Protein AF-A0A942SJ78-F1 (afdb_monomer)

Sequence (83 aa):
MYVFVIIQIHYIVVDVNSRVLQKGEFNLRGRRKEQVAYEFWEKIKRNSPLNVTLEKVICEKEDITDMVKEIEKRKETDHNFPF

Secondary structure (DSSP, 8-state):
---EEEEEEEEEETTTTEEEEEEEEEE-TTS-HHHHHHHHHHHHHHH-SS-EEEEEEEETTEE-HHHHHHHHHHHHHHT----

Structure (mmCIF, N/CA/C/O backbone):
data_AF-A0A942SJ78-F1
#
_entry.id   AF-A0A942SJ78-F1
#
loop_
_atom_site.group_PDB
_atom_site.id
_atom_site.type_symbol
_atom_site.label_atom_id
_atom_site.label_alt_id
_atom_site.label_comp_id
_atom_site.label_asym_id
_atom_site.label_entity_id
_atom_site.label_seq_id
_atom_site.pdbx_PDB_ins_code
_atom_site.Cartn_x
_atom_site.Cartn_y
_atom_site.Cartn_z
_atom_site.occupancy
_atom_site.B_iso_or_equiv
_atom_site.auth_seq_id
_atom_site.auth_comp_id
_atom_site.auth_asym_id
_atom_site.auth_atom_id
_atom_site.pdbx_PDB_model_num
ATOM 1 N N . MET A 1 1 ? -21.039 -5.584 13.257 1.00 58.66 1 MET A N 1
ATOM 2 C CA . MET A 1 1 ? -21.173 -4.569 12.191 1.00 58.66 1 MET A CA 1
ATOM 3 C C . MET A 1 1 ? -19.907 -4.627 11.352 1.00 58.66 1 MET A C 1
ATOM 5 O O . MET A 1 1 ? -18.829 -4.559 11.929 1.00 58.66 1 MET A O 1
ATOM 9 N N . TYR A 1 2 ? -20.008 -4.878 10.048 1.00 65.88 2 TYR A N 1
ATOM 10 C CA . TYR A 1 2 ? -18.838 -4.900 9.167 1.00 65.88 2 TYR A CA 1
ATOM 11 C C . TYR A 1 2 ? -18.584 -3.487 8.652 1.00 65.88 2 TYR A C 1
ATOM 13 O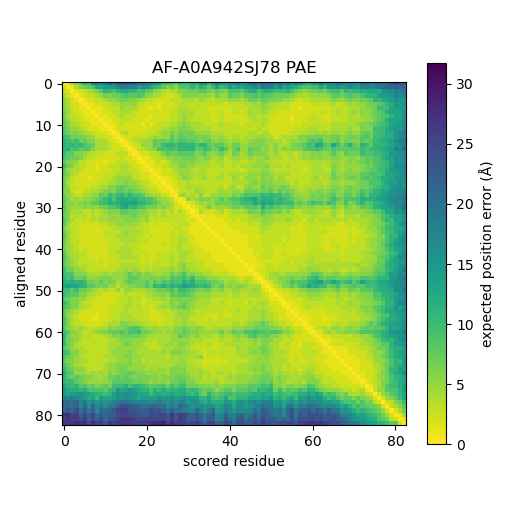 O . TYR A 1 2 ? -19.510 -2.853 8.154 1.00 65.88 2 TYR A O 1
ATOM 21 N N . VAL A 1 3 ? -17.353 -2.999 8.798 1.00 78.75 3 VAL A N 1
ATOM 22 C CA . VAL A 1 3 ? -16.944 -1.698 8.263 1.00 78.75 3 VAL A CA 1
ATOM 23 C C . VAL A 1 3 ? -16.239 -1.956 6.941 1.00 78.75 3 VAL A C 1
ATOM 25 O O . VAL A 1 3 ? -15.206 -2.631 6.905 1.00 78.75 3 VAL A O 1
ATOM 28 N N . PHE A 1 4 ? -16.838 -1.471 5.862 1.00 83.94 4 PHE A N 1
ATOM 29 C CA . PHE A 1 4 ? -16.244 -1.491 4.534 1.00 83.94 4 PHE A CA 1
ATOM 30 C C . PHE A 1 4 ? -15.550 -0.160 4.312 1.00 83.94 4 PHE A C 1
ATOM 32 O O . PHE A 1 4 ? -16.133 0.885 4.578 1.00 83.94 4 PHE A O 1
ATOM 39 N N . VAL A 1 5 ? -14.311 -0.217 3.841 1.00 88.12 5 VAL A N 1
ATOM 40 C CA . VAL A 1 5 ? -13.518 0.963 3.526 1.00 88.12 5 VAL A CA 1
ATOM 41 C C . VAL A 1 5 ? -13.072 0.912 2.083 1.00 88.12 5 VAL A C 1
ATOM 43 O O . VAL A 1 5 ? -12.727 -0.141 1.542 1.00 88.12 5 VAL A O 1
ATOM 46 N N . ILE A 1 6 ? -13.062 2.079 1.460 1.00 91.31 6 ILE A N 1
ATOM 47 C CA . ILE A 1 6 ? -12.549 2.249 0.111 1.00 91.31 6 ILE A CA 1
ATOM 48 C C . ILE A 1 6 ? -11.102 2.705 0.213 1.00 91.31 6 ILE A C 1
ATOM 50 O O . ILE A 1 6 ? -10.827 3.776 0.756 1.00 91.31 6 ILE A O 1
ATOM 54 N N . ILE A 1 7 ? -10.201 1.920 -0.368 1.00 92.06 7 ILE A N 1
ATOM 55 C CA . ILE A 1 7 ? -8.770 2.199 -0.417 1.00 92.06 7 ILE A CA 1
ATOM 56 C C . ILE A 1 7 ? -8.398 2.531 -1.858 1.00 92.06 7 ILE A C 1
ATOM 58 O O . ILE A 1 7 ? -8.727 1.794 -2.788 1.00 92.06 7 ILE A O 1
ATOM 62 N N . GLN A 1 8 ? -7.721 3.656 -2.040 1.00 93.69 8 GLN A N 1
ATOM 63 C CA . GLN A 1 8 ? -7.216 4.144 -3.314 1.00 93.69 8 GLN A CA 1
ATOM 64 C C . GLN A 1 8 ? -5.700 4.234 -3.214 1.00 93.69 8 GLN A C 1
ATOM 66 O O . GLN A 1 8 ? -5.170 4.926 -2.345 1.00 93.69 8 GLN A O 1
ATOM 71 N N . ILE A 1 9 ? -5.008 3.526 -4.096 1.00 92.75 9 ILE A N 1
ATOM 72 C CA . ILE A 1 9 ? -3.555 3.527 -4.183 1.00 92.75 9 ILE A 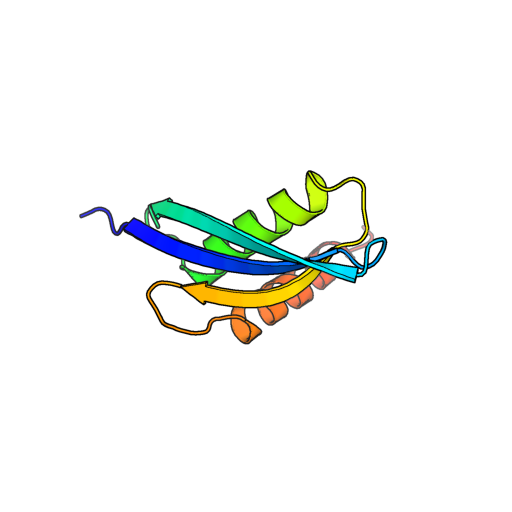CA 1
ATOM 73 C C . ILE A 1 9 ? -3.166 4.189 -5.495 1.00 92.75 9 ILE A C 1
ATOM 75 O O . ILE A 1 9 ? -3.542 3.730 -6.574 1.00 92.75 9 ILE A O 1
ATOM 79 N N . HIS A 1 10 ? -2.400 5.263 -5.379 1.00 93.31 10 HIS A N 1
ATOM 80 C CA . HIS A 1 10 ? -1.729 5.926 -6.479 1.00 93.31 10 HIS A CA 1
ATOM 81 C C . HIS A 1 10 ? -0.280 5.455 -6.487 1.00 93.31 10 HIS A C 1
ATOM 83 O O . HIS A 1 10 ? 0.438 5.612 -5.494 1.00 93.31 10 HIS A O 1
ATOM 89 N N . TYR A 1 11 ? 0.152 4.869 -7.595 1.00 92.00 11 TYR A N 1
ATOM 90 C CA . 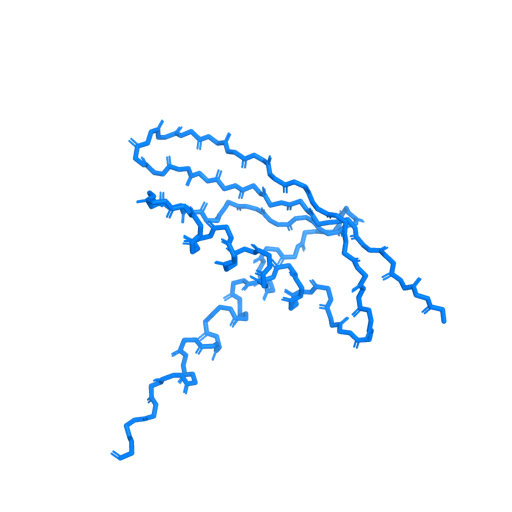TYR A 1 11 ? 1.528 4.431 -7.770 1.00 92.00 11 TYR A CA 1
ATOM 91 C C . TYR A 1 11 ? 2.039 4.774 -9.158 1.00 92.00 11 TYR A C 1
ATOM 93 O O . TYR A 1 11 ? 1.275 4.903 -10.113 1.00 92.00 11 TYR A O 1
ATOM 101 N N . ILE A 1 12 ? 3.352 4.925 -9.260 1.00 91.50 12 ILE A N 1
ATOM 102 C CA . ILE A 1 12 ? 4.036 5.180 -10.521 1.00 91.50 12 ILE A CA 1
ATOM 103 C C . ILE A 1 12 ? 4.742 3.899 -10.929 1.00 91.50 12 ILE A C 1
ATOM 105 O O . ILE A 1 12 ? 5.503 3.329 -10.147 1.00 91.50 12 ILE A O 1
ATOM 109 N N . VAL A 1 13 ? 4.511 3.456 -12.156 1.00 90.50 13 VAL A N 1
ATOM 110 C CA . VAL A 1 13 ? 5.326 2.419 -12.783 1.00 90.50 13 VAL A CA 1
ATOM 111 C C . VAL A 1 13 ? 6.574 3.107 -13.317 1.00 90.50 13 VAL A C 1
ATOM 113 O O . VAL A 1 13 ? 6.490 3.861 -14.285 1.00 90.50 13 VAL A O 1
ATOM 116 N N . VAL A 1 14 ? 7.714 2.885 -12.663 1.00 87.00 14 VAL A N 1
ATOM 117 C CA . VAL A 1 14 ? 8.976 3.594 -12.940 1.00 87.00 14 VAL A CA 1
ATOM 118 C C . VAL A 1 14 ? 9.437 3.349 -14.374 1.00 87.00 14 VAL A C 1
ATOM 120 O O . VAL A 1 14 ? 9.872 4.275 -15.049 1.00 87.00 14 VAL A O 1
ATOM 123 N N . ASP A 1 15 ? 9.265 2.119 -14.849 1.00 85.12 15 ASP A N 1
ATOM 124 C CA . ASP A 1 15 ? 9.744 1.661 -16.155 1.00 85.12 15 ASP A CA 1
ATOM 125 C C . ASP A 1 15 ? 9.110 2.422 -17.334 1.00 85.12 15 ASP A C 1
ATOM 127 O O . ASP A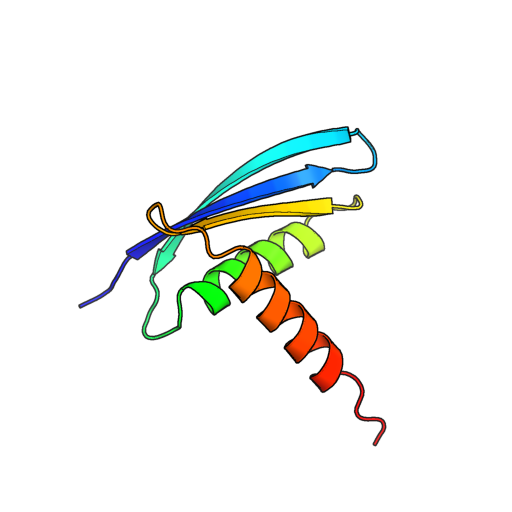 1 15 ? 9.779 2.790 -18.294 1.00 85.12 15 ASP A O 1
ATOM 131 N N . VAL A 1 16 ? 7.816 2.734 -17.221 1.00 87.50 16 VAL A N 1
ATOM 132 C CA . VAL A 1 16 ? 7.038 3.451 -18.249 1.00 87.50 16 VAL A CA 1
ATOM 133 C C . VAL A 1 16 ? 6.649 4.868 -17.817 1.00 87.50 16 VAL A C 1
ATOM 135 O O . VAL A 1 16 ? 5.848 5.520 -18.484 1.00 87.50 16 VAL A O 1
ATOM 138 N N . ASN A 1 17 ? 7.173 5.328 -16.674 1.00 85.06 17 ASN A N 1
ATOM 139 C CA . ASN A 1 17 ? 6.839 6.589 -16.005 1.00 85.06 17 ASN A CA 1
ATOM 140 C C . ASN A 1 17 ? 5.327 6.902 -15.982 1.00 85.06 17 ASN A C 1
ATOM 142 O O . ASN A 1 17 ? 4.898 8.043 -16.169 1.00 85.06 17 ASN A O 1
ATOM 146 N N . SER A 1 18 ? 4.503 5.869 -15.797 1.00 88.81 18 SER A N 1
ATOM 147 C CA . SER A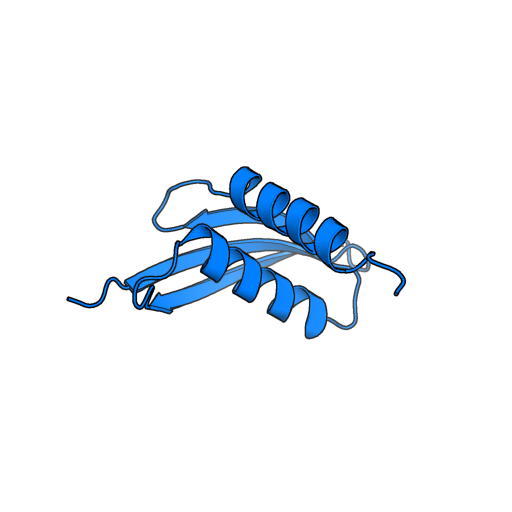 1 18 ? 3.047 5.975 -15.890 1.00 88.81 18 SER A CA 1
ATOM 148 C C . SER A 1 18 ? 2.424 5.949 -14.505 1.00 88.81 18 SER A C 1
ATOM 150 O O . SER A 1 18 ? 2.765 5.105 -13.675 1.00 88.81 18 SER A O 1
ATOM 152 N N . ARG A 1 19 ? 1.503 6.880 -14.249 1.00 91.12 19 ARG A N 1
ATOM 153 C CA . ARG A 1 19 ? 0.771 6.969 -12.983 1.00 91.12 19 ARG A CA 1
ATOM 154 C C . ARG A 1 19 ? -0.489 6.130 -13.069 1.00 91.12 19 ARG A C 1
ATOM 156 O O . ARG A 1 19 ? -1.343 6.369 -13.919 1.00 91.12 19 ARG A O 1
ATOM 163 N N . VAL A 1 20 ? -0.618 5.180 -12.157 1.00 90.94 20 VAL A N 1
ATOM 164 C CA . VAL A 1 20 ? -1.752 4.269 -12.079 1.00 90.94 20 VAL A CA 1
ATOM 165 C C . VAL A 1 20 ? -2.495 4.507 -10.773 1.00 90.94 20 VAL A C 1
ATOM 167 O O . VAL A 1 20 ? -1.901 4.638 -9.703 1.00 90.94 20 VAL A O 1
ATOM 170 N N . LEU A 1 21 ? -3.821 4.561 -10.877 1.00 91.44 21 LEU A N 1
ATOM 171 C CA . LEU A 1 21 ? -4.729 4.600 -9.741 1.00 91.44 21 LEU A CA 1
ATOM 172 C C . LEU A 1 21 ? -5.459 3.268 -9.651 1.00 91.44 21 LEU A C 1
ATOM 174 O O . LEU A 1 21 ? -6.160 2.873 -10.582 1.00 91.44 21 LEU A O 1
ATOM 178 N N . GLN A 1 22 ? -5.348 2.613 -8.501 1.00 90.69 22 GLN A N 1
ATOM 179 C CA . GLN A 1 22 ? -6.087 1.397 -8.216 1.00 90.69 22 GLN A CA 1
ATOM 180 C C . GLN A 1 22 ? -6.958 1.586 -6.982 1.00 90.69 22 GLN A C 1
ATOM 182 O O . GLN A 1 22 ? -6.488 1.964 -5.911 1.00 90.69 22 GLN A O 1
ATOM 187 N N . LYS A 1 23 ? -8.252 1.319 -7.142 1.00 92.12 23 LYS A N 1
ATOM 188 C CA . LYS A 1 23 ? -9.252 1.431 -6.084 1.00 92.12 23 LYS A CA 1
ATOM 189 C C . LYS A 1 23 ? -9.788 0.046 -5.751 1.00 92.12 23 LYS A C 1
ATOM 191 O O . LYS A 1 23 ? -10.138 -0.710 -6.653 1.00 92.12 23 LYS A O 1
ATOM 196 N N . GLY A 1 24 ? -9.877 -0.260 -4.464 1.00 88.69 24 GLY A N 1
ATOM 197 C CA . GLY A 1 24 ? -10.497 -1.478 -3.960 1.00 88.69 24 GLY A CA 1
ATOM 198 C C . GLY A 1 24 ? -11.381 -1.179 -2.757 1.00 88.69 24 GLY A C 1
ATOM 199 O O . GLY A 1 24 ? -11.099 -0.273 -1.973 1.00 88.69 24 GLY A O 1
ATOM 200 N N . GLU A 1 25 ? -12.467 -1.930 -2.628 1.00 90.75 25 GLU A N 1
ATOM 201 C CA . GLU A 1 25 ? -13.300 -1.925 -1.431 1.00 90.75 25 GLU A CA 1
ATOM 202 C C . GLU A 1 25 ? -12.924 -3.129 -0.571 1.00 90.75 25 GLU A C 1
ATOM 204 O O . GLU A 1 25 ? -12.886 -4.264 -1.050 1.00 90.75 25 GLU A O 1
ATOM 209 N N . PHE A 1 26 ? -12.619 -2.877 0.697 1.00 89.12 26 PHE A N 1
ATOM 210 C CA . PHE A 1 26 ? -12.161 -3.899 1.620 1.00 89.12 26 PHE A CA 1
ATOM 211 C C . PHE A 1 26 ? -12.964 -3.856 2.908 1.00 89.12 26 PHE A C 1
ATOM 213 O O . PHE A 1 26 ? -13.222 -2.803 3.481 1.00 89.12 26 PHE A O 1
ATOM 220 N N . ASN A 1 27 ? -13.325 -5.033 3.401 1.00 87.25 27 ASN A N 1
ATOM 221 C CA . ASN A 1 27 ? -13.929 -5.163 4.716 1.00 87.25 27 ASN A CA 1
ATOM 222 C C . ASN A 1 27 ? -12.818 -5.221 5.764 1.00 87.25 27 ASN A C 1
ATOM 224 O O . ASN A 1 27 ? -11.980 -6.124 5.723 1.00 87.25 27 ASN A O 1
ATOM 228 N N . LEU A 1 28 ? -12.838 -4.291 6.718 1.00 82.69 28 LEU A N 1
ATOM 229 C CA . LEU A 1 28 ? -11.827 -4.227 7.765 1.00 82.69 28 LEU A CA 1
ATOM 230 C C . LEU A 1 28 ? -11.835 -5.476 8.651 1.00 82.69 28 LEU A C 1
ATOM 232 O O . LEU A 1 28 ? -10.784 -5.826 9.159 1.00 82.69 28 LEU A O 1
ATOM 236 N N . ARG A 1 29 ? -12.958 -6.195 8.821 1.00 81.75 29 ARG A N 1
ATOM 237 C CA . ARG A 1 29 ? -13.062 -7.428 9.647 1.00 81.75 29 ARG A CA 1
ATOM 238 C C . ARG A 1 29 ? -12.316 -7.355 11.004 1.00 81.75 29 ARG A C 1
ATOM 240 O O . ARG A 1 29 ? -11.780 -8.356 11.467 1.00 81.75 29 ARG A O 1
ATOM 247 N N . GLY A 1 30 ? -12.259 -6.176 11.633 1.00 78.94 30 GLY A N 1
ATOM 248 C CA . GLY A 1 30 ? -11.522 -5.938 12.887 1.00 78.94 30 GLY A CA 1
ATOM 249 C C . GLY A 1 30 ? -10.020 -5.630 12.740 1.00 78.94 30 GLY A C 1
ATOM 250 O O . GLY A 1 30 ? -9.347 -5.410 13.741 1.00 78.94 30 GLY A O 1
ATOM 251 N N . ARG A 1 31 ? -9.486 -5.586 11.516 1.00 83.69 31 ARG A N 1
ATOM 252 C CA . ARG A 1 31 ? -8.137 -5.110 11.175 1.00 83.69 31 ARG A CA 1
ATOM 253 C C . ARG A 1 31 ? -8.105 -3.592 11.021 1.00 83.69 31 ARG A C 1
ATOM 255 O O . ARG A 1 31 ? -9.120 -2.949 10.752 1.00 83.69 31 ARG A O 1
ATOM 262 N N . ARG A 1 32 ? -6.907 -3.020 11.154 1.00 86.88 32 ARG A N 1
ATOM 263 C CA . ARG A 1 32 ? -6.674 -1.591 10.915 1.00 86.88 32 ARG A CA 1
ATOM 264 C C . ARG A 1 32 ? -6.671 -1.287 9.421 1.00 86.88 32 ARG A C 1
ATOM 266 O O . ARG A 1 32 ? -6.126 -2.054 8.628 1.00 86.88 32 ARG A O 1
ATOM 273 N N . LYS A 1 33 ? -7.222 -0.130 9.054 1.00 88.00 33 LYS A N 1
ATOM 274 C CA . LYS A 1 33 ? -7.274 0.353 7.666 1.00 88.00 33 LYS A CA 1
ATOM 275 C C . LYS A 1 33 ? -5.897 0.443 7.007 1.00 88.00 33 LYS A C 1
ATOM 277 O O . LYS A 1 33 ? -5.755 0.083 5.845 1.00 88.00 33 LYS A O 1
ATOM 282 N N . GLU A 1 34 ? -4.881 0.811 7.779 1.00 88.94 34 GLU A N 1
ATOM 283 C CA . GLU A 1 34 ? -3.490 0.927 7.333 1.00 88.94 34 GLU A CA 1
ATOM 284 C C . GLU A 1 34 ? -2.890 -0.432 6.951 1.00 88.94 34 GLU A C 1
ATOM 286 O O . GLU A 1 34 ? -2.213 -0.552 5.936 1.00 88.94 34 GLU A O 1
ATOM 291 N N . GLN A 1 35 ? -3.195 -1.482 7.723 1.00 88.38 35 GLN A N 1
ATOM 292 C CA . GLN A 1 35 ? -2.726 -2.839 7.432 1.00 88.38 35 GLN A CA 1
ATOM 293 C C . GLN A 1 35 ? -3.348 -3.378 6.149 1.00 88.38 35 GLN A C 1
ATOM 295 O O . GLN A 1 35 ? -2.641 -3.928 5.312 1.00 88.38 35 GLN A O 1
ATOM 300 N N . VAL A 1 36 ? -4.659 -3.190 5.975 1.00 90.19 36 VAL A N 1
ATOM 301 C CA . VAL A 1 36 ? -5.364 -3.635 4.766 1.00 90.19 36 VAL A CA 1
ATOM 302 C C . VAL A 1 36 ? -4.866 -2.869 3.537 1.00 90.19 36 VAL A C 1
ATOM 304 O O . VAL A 1 36 ? -4.666 -3.466 2.480 1.00 90.19 36 VAL A O 1
ATOM 307 N N . ALA A 1 37 ? -4.608 -1.567 3.678 1.00 90.56 37 ALA A N 1
ATOM 308 C CA . ALA A 1 37 ? -4.036 -0.753 2.612 1.00 90.56 37 ALA A CA 1
ATOM 309 C C . ALA A 1 37 ? -2.616 -1.197 2.238 1.00 90.56 37 ALA A C 1
ATOM 311 O O . ALA A 1 37 ? -2.302 -1.305 1.054 1.00 90.56 37 ALA A O 1
ATOM 312 N N . TYR A 1 38 ? -1.787 -1.523 3.232 1.00 90.56 38 TYR A N 1
ATOM 313 C CA . TYR A 1 38 ? -0.468 -2.101 3.007 1.00 90.56 38 TYR A CA 1
ATOM 314 C C . TYR A 1 38 ? -0.545 -3.473 2.321 1.00 90.56 38 TYR A C 1
ATOM 316 O O . TYR A 1 38 ? 0.151 -3.695 1.339 1.00 90.56 38 TYR A O 1
ATOM 324 N N . GLU A 1 39 ? -1.420 -4.382 2.767 1.00 89.62 39 GLU A N 1
ATOM 325 C CA . GLU A 1 39 ? -1.622 -5.684 2.109 1.00 89.62 39 GLU A CA 1
ATOM 326 C C . GLU A 1 39 ? -2.065 -5.515 0.648 1.00 89.62 39 GLU A C 1
ATOM 328 O O . GLU A 1 39 ? -1.641 -6.267 -0.231 1.00 89.62 39 GLU A O 1
ATOM 333 N N . PHE A 1 40 ? -2.912 -4.520 0.373 1.00 90.44 40 PHE A N 1
ATOM 334 C CA . PHE A 1 40 ? -3.314 -4.192 -0.988 1.00 90.44 40 PHE A CA 1
ATOM 335 C C . PHE A 1 40 ? -2.124 -3.690 -1.813 1.00 90.44 40 PHE A C 1
ATOM 337 O O . PHE A 1 40 ? -1.909 -4.185 -2.918 1.00 90.44 40 PHE A O 1
ATOM 344 N N . TRP A 1 41 ? -1.301 -2.796 -1.259 1.00 90.62 41 TRP A N 1
ATOM 345 C CA . TRP A 1 41 ? -0.080 -2.322 -1.910 1.00 90.62 41 TRP A CA 1
ATOM 346 C C . TRP A 1 41 ? 0.926 -3.446 -2.184 1.00 90.62 41 TRP A C 1
ATOM 348 O O . TRP A 1 41 ? 1.446 -3.565 -3.293 1.00 90.62 41 TRP A O 1
ATOM 358 N N . GLU A 1 42 ? 1.151 -4.321 -1.207 1.00 90.06 42 GLU A N 1
ATOM 359 C CA . GLU A 1 42 ? 2.053 -5.465 -1.325 1.00 90.06 42 GLU A CA 1
ATOM 360 C C . GLU A 1 42 ? 1.598 -6.415 -2.443 1.00 90.06 42 GLU A C 1
ATOM 362 O O . GLU A 1 42 ? 2.415 -6.886 -3.234 1.00 90.06 42 GLU A O 1
ATOM 367 N N . LYS A 1 43 ? 0.284 -6.646 -2.581 1.00 89.94 43 LYS A N 1
ATOM 368 C CA . LYS A 1 43 ? -0.273 -7.424 -3.698 1.00 89.94 43 LYS A CA 1
ATOM 369 C C . LYS A 1 43 ? -0.022 -6.765 -5.050 1.00 89.94 43 LYS A C 1
ATOM 371 O O . LYS A 1 43 ? 0.311 -7.472 -5.995 1.00 89.94 43 LYS A O 1
ATOM 376 N N . ILE A 1 44 ? -0.165 -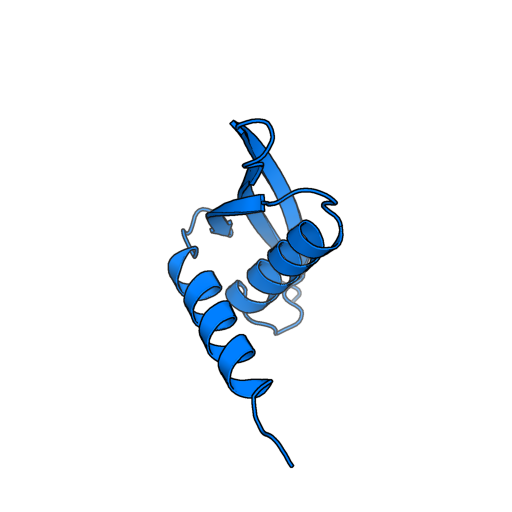5.443 -5.153 1.00 89.12 44 ILE A N 1
ATOM 377 C CA . ILE A 1 44 ? 0.103 -4.703 -6.396 1.00 89.12 44 ILE A CA 1
ATOM 378 C C . ILE A 1 44 ? 1.578 -4.823 -6.775 1.00 89.12 44 ILE A C 1
ATOM 380 O O . ILE A 1 44 ? 1.876 -5.169 -7.917 1.00 89.12 44 ILE A O 1
ATOM 384 N N . LYS A 1 45 ? 2.487 -4.606 -5.813 1.00 87.94 45 LYS A N 1
ATOM 385 C CA . LYS A 1 45 ? 3.933 -4.811 -5.983 1.00 87.94 45 LYS A CA 1
ATOM 386 C C . LYS A 1 45 ? 4.248 -6.231 -6.461 1.00 87.94 45 LYS A C 1
ATOM 388 O O . LYS A 1 45 ? 4.960 -6.387 -7.439 1.00 87.94 45 LYS A O 1
ATOM 393 N N . ARG A 1 46 ? 3.682 -7.262 -5.818 1.00 87.06 46 ARG A N 1
ATOM 394 C CA . ARG A 1 46 ? 3.922 -8.674 -6.179 1.00 87.06 46 ARG A CA 1
ATOM 395 C C . ARG A 1 46 ? 3.339 -9.073 -7.535 1.00 87.06 46 ARG A C 1
ATOM 397 O O . ARG A 1 46 ? 3.901 -9.934 -8.199 1.00 87.06 46 ARG A O 1
ATOM 404 N N . ASN A 1 47 ? 2.195 -8.508 -7.916 1.00 86.12 47 ASN A N 1
ATOM 405 C CA . ASN A 1 47 ? 1.533 -8.828 -9.181 1.00 86.12 47 ASN A CA 1
ATOM 406 C C . ASN A 1 47 ? 2.097 -8.022 -10.359 1.00 86.12 47 ASN A C 1
ATOM 408 O O . ASN A 1 47 ? 1.879 -8.384 -11.513 1.00 86.12 47 ASN A O 1
ATOM 412 N N . SER A 1 48 ? 2.793 -6.919 -10.081 1.00 80.75 48 SER A N 1
ATOM 413 C CA . SER A 1 48 ? 3.422 -6.098 -11.108 1.00 80.75 48 SER A CA 1
ATOM 414 C C . SER A 1 48 ? 4.780 -6.695 -11.484 1.00 80.75 48 SER A C 1
ATOM 416 O O . SER A 1 48 ? 5.647 -6.805 -10.623 1.00 80.75 48 SER A O 1
ATOM 418 N N . PRO A 1 49 ? 5.017 -7.036 -12.763 1.00 80.38 49 PRO A N 1
ATOM 419 C CA . PRO A 1 49 ? 6.334 -7.485 -13.221 1.00 80.38 49 PRO A CA 1
ATOM 420 C C . PRO A 1 49 ? 7.361 -6.341 -13.305 1.00 80.38 49 PRO A C 1
ATOM 422 O O . PRO A 1 49 ? 8.530 -6.584 -13.585 1.00 80.38 49 PRO A O 1
ATOM 425 N N . LEU A 1 50 ? 6.924 -5.095 -13.098 1.00 83.25 50 LEU A N 1
ATOM 426 C CA . LEU A 1 50 ? 7.716 -3.874 -13.229 1.00 83.25 50 LEU A CA 1
ATOM 427 C C . LEU A 1 50 ? 7.915 -3.203 -11.870 1.00 83.25 50 LEU A C 1
ATOM 429 O O . LEU A 1 50 ? 7.101 -3.361 -10.958 1.00 83.25 50 LEU A O 1
ATOM 433 N N . ASN A 1 51 ? 8.958 -2.377 -11.769 1.00 86.19 51 ASN A N 1
ATOM 434 C CA . ASN A 1 51 ? 9.193 -1.555 -10.587 1.00 86.19 51 ASN A CA 1
ATOM 435 C C . ASN A 1 51 ? 8.071 -0.524 -10.413 1.00 86.19 51 ASN A C 1
ATOM 437 O O . ASN A 1 51 ? 7.892 0.373 -11.243 1.00 86.19 51 ASN A O 1
ATOM 441 N N . VAL A 1 52 ? 7.338 -0.649 -9.306 1.00 89.69 52 VAL A N 1
ATOM 442 C CA . VAL A 1 52 ? 6.262 0.266 -8.916 1.00 89.69 52 VAL A CA 1
ATOM 443 C C . VAL A 1 52 ? 6.615 1.004 -7.628 1.00 89.69 52 VAL A C 1
ATOM 445 O O . VAL A 1 52 ? 7.018 0.404 -6.630 1.00 89.69 52 VAL A O 1
ATOM 448 N N . THR A 1 53 ? 6.422 2.320 -7.641 1.00 89.62 53 THR A N 1
ATOM 449 C CA . THR A 1 53 ? 6.701 3.212 -6.511 1.00 89.62 53 THR A CA 1
ATOM 450 C C . THR A 1 53 ? 5.400 3.777 -5.964 1.00 89.62 53 THR A C 1
ATOM 452 O O . THR A 1 53 ? 4.584 4.308 -6.718 1.00 89.62 53 THR A O 1
ATOM 455 N N . LEU A 1 54 ? 5.213 3.682 -4.646 1.00 89.19 54 LEU A N 1
ATOM 456 C CA . LEU A 1 54 ? 4.040 4.220 -3.961 1.00 89.19 54 LEU A CA 1
ATOM 457 C C . LEU A 1 54 ? 4.085 5.749 -3.980 1.00 89.19 54 LEU A C 1
ATOM 459 O O . LEU A 1 54 ? 5.007 6.341 -3.417 1.00 89.19 54 LEU A O 1
ATOM 463 N N . GLU A 1 55 ? 3.081 6.383 -4.579 1.00 91.00 55 GLU A N 1
ATOM 464 C CA . GLU A 1 55 ? 2.950 7.841 -4.576 1.00 91.00 55 GLU A CA 1
ATOM 465 C C . GLU A 1 55 ? 2.042 8.286 -3.426 1.00 91.00 55 GLU A C 1
ATOM 467 O O . GLU A 1 55 ? 2.440 9.115 -2.607 1.00 91.00 55 GLU A O 1
ATOM 472 N N . LYS A 1 56 ? 0.838 7.704 -3.334 1.00 92.38 56 LYS A N 1
ATOM 473 C CA . LYS A 1 56 ? -0.179 8.126 -2.365 1.00 92.38 56 LYS A CA 1
ATOM 474 C C . LYS A 1 56 ? -1.162 7.014 -2.021 1.00 92.38 56 LYS A C 1
ATOM 476 O O . LYS A 1 56 ? -1.552 6.239 -2.892 1.00 92.38 56 LYS A O 1
ATOM 481 N N . VAL A 1 57 ? -1.616 6.973 -0.771 1.00 92.94 57 VAL A N 1
ATOM 482 C CA . VAL A 1 57 ? -2.654 6.048 -0.304 1.00 92.94 57 VAL A CA 1
ATOM 483 C C . VAL A 1 57 ? -3.755 6.812 0.412 1.00 92.94 57 VAL A C 1
ATOM 485 O O . VAL A 1 57 ? -3.533 7.420 1.456 1.00 92.94 57 VAL A O 1
ATOM 488 N N . ILE A 1 58 ? -4.963 6.735 -0.139 1.00 92.44 58 ILE A N 1
ATOM 489 C CA . ILE A 1 58 ? -6.149 7.396 0.400 1.00 92.44 58 ILE A CA 1
ATOM 490 C C . ILE A 1 58 ? -7.146 6.326 0.834 1.00 92.44 58 ILE A C 1
ATOM 492 O O . ILE A 1 58 ? -7.573 5.499 0.031 1.00 92.44 58 ILE A O 1
ATOM 496 N N . CYS A 1 59 ? -7.552 6.359 2.096 1.00 90.19 59 CYS A N 1
ATOM 497 C CA . CYS A 1 59 ? -8.565 5.479 2.660 1.00 90.19 59 CYS A CA 1
ATOM 498 C C . CYS A 1 59 ? -9.747 6.313 3.151 1.00 90.19 59 CYS A C 1
ATOM 500 O O . CYS A 1 59 ? -9.576 7.160 4.017 1.00 90.19 59 CYS A O 1
ATOM 502 N N . GLU A 1 60 ? -10.935 6.119 2.574 1.00 86.38 60 GLU A N 1
ATOM 503 C CA . GLU A 1 60 ? -12.151 6.878 2.933 1.00 86.38 60 GLU A CA 1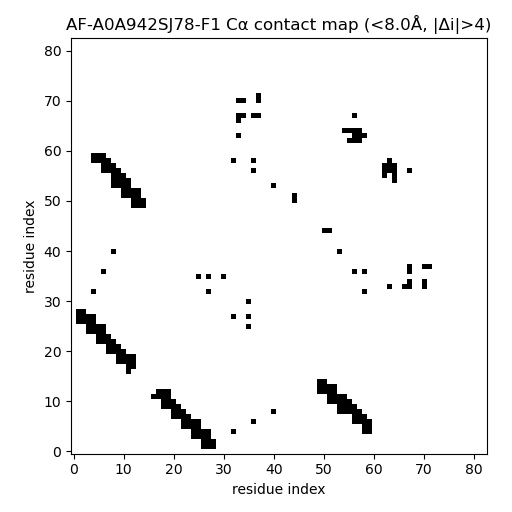
ATOM 504 C C . GLU A 1 60 ? -11.964 8.411 3.001 1.00 86.38 60 GLU A C 1
ATOM 506 O O . GLU A 1 60 ? -12.552 9.087 3.839 1.00 86.38 60 GLU A O 1
ATOM 511 N N . LYS A 1 61 ? -11.181 8.974 2.067 1.00 83.81 61 LYS A N 1
ATOM 512 C CA . LYS A 1 61 ? -10.788 10.403 1.991 1.00 83.81 61 LYS A CA 1
ATOM 513 C C . LYS A 1 61 ? -9.719 10.848 2.998 1.00 83.81 61 LYS A C 1
ATOM 515 O O . LYS A 1 61 ? -9.349 12.017 2.986 1.00 83.81 61 LYS A O 1
ATOM 520 N N . GLU A 1 62 ? -9.188 9.943 3.808 1.00 88.56 62 GLU A N 1
ATOM 521 C CA . G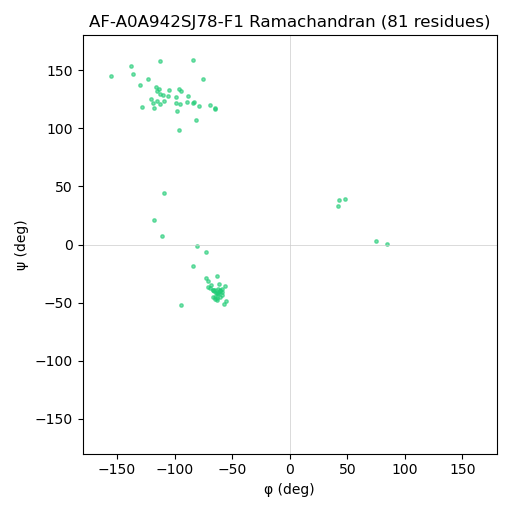LU A 1 62 ? -8.046 10.194 4.683 1.00 88.56 62 GLU A CA 1
ATOM 522 C C . GLU A 1 62 ? -6.750 9.737 4.008 1.00 88.56 62 GLU A C 1
ATOM 524 O O . GLU A 1 62 ? -6.690 8.644 3.442 1.00 88.56 62 GLU A O 1
ATOM 529 N N . ASP A 1 63 ? -5.710 10.570 4.045 1.00 90.50 63 ASP A N 1
ATOM 530 C CA . ASP A 1 63 ? -4.385 10.161 3.583 1.00 90.50 63 ASP A CA 1
ATOM 531 C C . ASP A 1 63 ? -3.707 9.319 4.664 1.00 90.50 63 ASP A C 1
ATOM 533 O O . ASP A 1 63 ? -3.490 9.781 5.782 1.00 90.50 63 ASP A O 1
ATOM 537 N N . ILE A 1 64 ? -3.392 8.073 4.324 1.00 91.25 64 ILE A N 1
ATOM 538 C CA . ILE A 1 64 ? -2.711 7.123 5.212 1.00 91.25 64 ILE A CA 1
ATOM 539 C C . ILE A 1 64 ? -1.362 6.698 4.624 1.00 91.25 64 ILE A C 1
ATOM 541 O O . ILE A 1 64 ? -0.836 5.637 4.957 1.00 91.25 64 ILE A O 1
ATOM 545 N N . THR A 1 65 ? -0.810 7.502 3.710 1.00 91.44 65 THR A N 1
ATOM 546 C CA . THR A 1 65 ? 0.415 7.170 2.975 1.00 91.44 65 THR A CA 1
ATOM 547 C C . THR A 1 65 ? 1.582 6.942 3.929 1.00 91.44 65 THR A C 1
ATOM 549 O O . THR A 1 65 ? 2.327 5.977 3.769 1.00 91.44 65 THR A O 1
ATOM 552 N N . ASP A 1 66 ? 1.718 7.807 4.935 1.00 88.94 66 ASP A N 1
ATOM 553 C CA . ASP A 1 66 ? 2.789 7.723 5.928 1.00 88.94 66 ASP A CA 1
ATOM 554 C C . ASP A 1 66 ? 2.663 6.450 6.775 1.00 88.94 66 ASP A C 1
ATOM 556 O O . ASP A 1 66 ? 3.598 5.657 6.853 1.00 88.94 66 ASP A O 1
ATOM 560 N N . MET A 1 67 ? 1.451 6.159 7.256 1.00 89.25 67 MET A N 1
ATOM 561 C CA . MET A 1 67 ? 1.155 4.963 8.050 1.00 89.25 67 MET A CA 1
ATOM 562 C C . MET A 1 67 ? 1.481 3.664 7.292 1.00 89.25 67 MET A C 1
ATOM 564 O O . MET A 1 67 ? 2.037 2.718 7.849 1.00 89.25 67 MET A O 1
ATOM 568 N N . VAL A 1 68 ? 1.169 3.606 5.992 1.00 88.38 68 VAL A N 1
ATOM 569 C CA . VAL A 1 68 ? 1.492 2.447 5.143 1.00 88.38 68 VAL A CA 1
ATOM 570 C C . VAL A 1 68 ? 3.006 2.289 4.969 1.00 88.38 68 VAL A C 1
ATOM 572 O O . VAL A 1 68 ? 3.507 1.163 5.021 1.00 88.38 68 VAL A O 1
ATOM 575 N N . LYS A 1 69 ? 3.749 3.392 4.811 1.00 86.94 69 LYS A N 1
ATOM 576 C CA . LYS A 1 69 ? 5.222 3.374 4.739 1.00 86.94 69 LYS A CA 1
ATOM 577 C C . LYS A 1 69 ? 5.856 2.943 6.061 1.00 86.94 69 LYS A C 1
ATOM 579 O O . LYS A 1 69 ? 6.821 2.180 6.054 1.00 86.94 69 LYS A O 1
ATOM 584 N N . GLU A 1 70 ? 5.310 3.381 7.190 1.00 87.25 70 GLU A N 1
ATOM 585 C CA . GLU A 1 70 ? 5.767 2.946 8.512 1.00 87.25 70 GLU A CA 1
ATOM 586 C C . GLU A 1 70 ? 5.580 1.436 8.710 1.00 87.25 70 GLU A C 1
ATOM 588 O O . GLU A 1 70 ? 6.485 0.758 9.205 1.00 87.25 70 GLU A O 1
ATOM 593 N N . ILE A 1 71 ? 4.441 0.885 8.272 1.00 85.88 71 ILE A N 1
ATOM 594 C CA . ILE A 1 71 ? 4.184 -0.563 8.307 1.00 85.88 71 ILE A CA 1
ATOM 595 C C . ILE A 1 71 ? 5.182 -1.319 7.425 1.00 85.88 71 ILE A C 1
ATOM 597 O O . ILE A 1 71 ? 5.707 -2.345 7.861 1.00 85.88 71 ILE A O 1
ATOM 601 N N . GLU A 1 72 ? 5.472 -0.811 6.223 1.00 82.94 72 GLU A N 1
ATOM 602 C CA . GLU A 1 72 ? 6.468 -1.394 5.314 1.00 82.94 72 GLU A CA 1
ATOM 603 C C . GLU A 1 72 ? 7.840 -1.495 5.991 1.00 82.94 72 GLU A C 1
ATOM 605 O O . GLU A 1 72 ? 8.410 -2.583 6.090 1.00 82.94 72 GLU A O 1
ATOM 610 N N . LYS A 1 73 ? 8.314 -0.384 6.565 1.00 81.31 73 LYS A N 1
ATOM 611 C CA . LYS A 1 73 ? 9.601 -0.311 7.2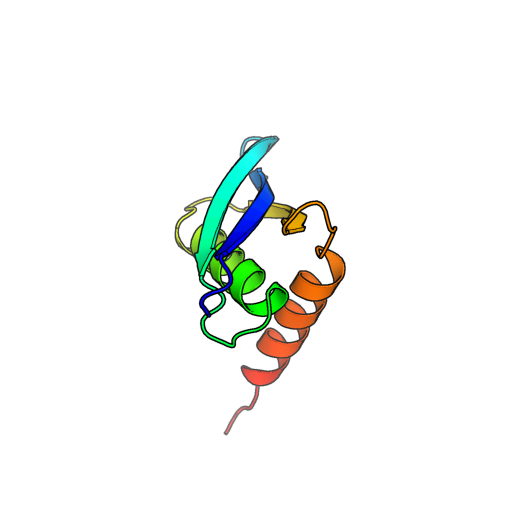67 1.00 81.31 73 LYS A CA 1
ATOM 612 C C . LYS A 1 73 ? 9.669 -1.258 8.469 1.00 81.31 73 LYS A C 1
ATOM 614 O O . LYS A 1 73 ? 10.692 -1.899 8.716 1.00 81.31 73 LYS A O 1
ATOM 619 N N . ARG A 1 74 ? 8.572 -1.366 9.226 1.00 78.25 74 ARG A N 1
ATOM 620 C CA . ARG A 1 74 ? 8.499 -2.251 10.396 1.00 78.25 74 ARG A CA 1
ATOM 621 C C . ARG A 1 74 ? 8.512 -3.728 10.003 1.00 78.25 74 ARG A C 1
ATOM 623 O O . ARG A 1 74 ? 9.147 -4.515 10.697 1.00 78.25 74 ARG A O 1
ATOM 630 N N . LYS A 1 75 ? 7.854 -4.104 8.902 1.00 68.62 75 LYS A N 1
ATOM 631 C CA . LYS A 1 75 ? 7.870 -5.484 8.392 1.00 68.62 75 LYS A CA 1
ATOM 632 C C . LYS A 1 75 ? 9.217 -5.890 7.798 1.00 68.62 75 LYS A C 1
ATOM 634 O O . LYS A 1 75 ? 9.623 -7.031 7.982 1.00 68.62 75 LYS A O 1
ATOM 639 N N . GLU A 1 76 ? 9.916 -4.977 7.129 1.00 62.44 76 GLU A N 1
ATOM 640 C CA . GLU A 1 76 ? 11.264 -5.240 6.605 1.00 62.44 76 GLU A CA 1
ATOM 641 C C . GLU A 1 76 ? 12.260 -5.558 7.733 1.00 62.44 76 GLU A C 1
ATOM 643 O O . GLU A 1 76 ? 13.112 -6.431 7.595 1.00 62.44 76 GLU A O 1
ATOM 648 N N . THR A 1 77 ? 12.085 -4.922 8.896 1.00 57.94 77 THR A N 1
ATOM 649 C CA . THR A 1 77 ? 12.920 -5.164 10.083 1.00 57.94 77 THR A CA 1
ATOM 650 C C . THR A 1 77 ? 12.654 -6.533 10.729 1.00 57.94 77 THR A C 1
ATOM 652 O O . THR A 1 77 ? 13.570 -7.139 11.275 1.00 57.94 77 THR A O 1
ATOM 655 N N . ASP A 1 78 ? 11.424 -7.048 10.652 1.00 57.00 78 ASP A N 1
ATOM 656 C CA . ASP A 1 78 ? 11.037 -8.336 11.254 1.00 57.00 78 ASP A CA 1
ATOM 657 C C . ASP A 1 78 ? 11.608 -9.545 10.487 1.00 57.00 78 ASP A C 1
ATOM 659 O O . ASP A 1 78 ? 11.926 -10.570 11.082 1.00 57.00 78 ASP A O 1
ATOM 663 N N . HIS A 1 79 ? 11.825 -9.413 9.172 1.00 52.50 79 HIS A N 1
ATOM 664 C CA . HIS A 1 79 ? 12.371 -10.488 8.331 1.00 52.50 79 HIS A CA 1
ATOM 665 C C . HIS A 1 79 ? 13.902 -10.641 8.402 1.00 52.50 79 HIS A C 1
ATOM 667 O O . HIS A 1 79 ? 14.450 -11.534 7.758 1.00 52.50 79 HIS A O 1
ATOM 673 N N . ASN A 1 80 ? 14.598 -9.797 9.173 1.00 49.66 80 ASN A N 1
ATOM 674 C CA . ASN A 1 80 ? 16.055 -9.830 9.330 1.00 49.66 80 ASN A CA 1
ATOM 675 C C . ASN A 1 80 ? 16.487 -10.322 10.723 1.00 49.66 80 ASN A C 1
ATOM 677 O O . ASN A 1 80 ? 17.380 -9.747 11.345 1.00 49.66 80 ASN A O 1
ATOM 681 N N . PHE A 1 81 ? 15.855 -11.387 11.220 1.00 49.00 81 PHE A N 1
ATOM 682 C CA . PHE A 1 81 ? 16.434 -12.199 12.289 1.00 49.00 81 PHE A CA 1
ATOM 683 C C . PHE A 1 81 ? 17.140 -13.409 11.665 1.00 49.00 81 PHE A C 1
ATOM 685 O O . PHE A 1 81 ? 16.470 -14.382 11.315 1.00 49.00 81 PHE A O 1
ATOM 692 N N . PRO A 1 82 ? 18.476 -13.373 11.495 1.00 50.94 82 PRO A N 1
ATOM 693 C CA . PRO A 1 82 ? 19.230 -14.599 11.300 1.00 50.94 82 PRO A CA 1
ATOM 694 C C . PRO A 1 82 ? 19.122 -15.414 12.595 1.00 50.94 82 PRO A C 1
ATOM 696 O O . PRO A 1 82 ? 19.506 -14.935 13.664 1.00 50.94 82 PRO A O 1
ATOM 699 N N . PHE A 1 83 ? 18.529 -16.604 12.500 1.00 54.97 83 PHE A N 1
ATOM 700 C CA . PHE A 1 83 ? 18.679 -17.646 13.516 1.00 54.97 83 PHE A CA 1
ATOM 701 C C . PHE A 1 83 ? 20.123 -18.154 13.505 1.00 54.97 83 PHE A C 1
ATOM 703 O O . PHE A 1 83 ? 20.669 -18.309 12.386 1.00 54.97 83 PHE A O 1
#

pLDDT: mean 84.0, std 11.31, range [49.0, 93.69]

Foldseek 3Di:
DWDKKKKWWWKAQPVVRDIDIDIDIDTCVVPDPLVVNLVVVVVVCVVDPTDIGTDWMAINNDTCSVVNVVVVVVVVVVVPDDD

Mean predicted aligned error: 6.45 Å

Nearest PDB structures (foldseek):
  4zt9-assembly1_A  TM=3.546E-01  e=3.756E+00  Streptococcus pyogenes
  8ygj-assembly1_A  TM=3.223E-01  e=6.973E+00  Streptococcus pyogenes serotype M1
  9cgu-assembly1_A  TM=2.660E-01  e=7.418E+00  Streptococcus pyogenes

Radius of gyration: 13.59 Å; Cα contacts (8 Å, |Δi|>4): 116; chains: 1; bounding box: 40×28×32 Å

Solvent-accessible surface area (backbone atoms only — not comparable to full-atom values): 4894 Å² total; per-residue (Å²): 136,86,52,73,44,45,37,36,40,34,29,32,34,63,87,75,72,39,80,45,79,49,75,49,79,43,70,39,84,90,51,56,69,49,58,55,49,36,54,51,51,52,48,51,54,71,71,40,96,57,62,66,43,84,73,43,31,35,45,76,88,39,80,43,41,66,58,27,51,52,51,51,57,54,53,61,59,66,76,67,67,84,127